Protein AF-A0A1F4AFZ7-F1 (afdb_monomer_lite)

pLDDT: mean 91.91, std 9.75, range [44.09, 98.25]

Radius of gyration: 29.97 Å; chains: 1; bounding box: 65×36×74 Å

Sequence (90 aa):
MAASERIPVLLTAAEKGRIAKMSKAAGLSMGEFLRRAAASFRPSEDDKVLEGMIDQMNKTTAQASAAIEDALAFVEASNKRIACMERKAA

Structure (mmCIF, N/CA/C/O backbone):
data_AF-A0A1F4AFZ7-F1
#
_entry.id   AF-A0A1F4AFZ7-F1
#
loop_
_atom_site.group_PDB
_atom_site.id
_atom_site.type_symbol
_atom_site.label_atom_id
_atom_site.label_alt_id
_atom_site.label_comp_id
_atom_site.label_asym_id
_atom_site.label_entity_id
_atom_site.label_seq_id
_atom_site.pdbx_PDB_ins_code
_atom_site.Cartn_x
_atom_site.Cartn_y
_atom_site.Cartn_z
_atom_site.occupancy
_atom_site.B_iso_or_equiv
_atom_site.auth_seq_id
_atom_site.auth_comp_id
_atom_site.auth_asym_id
_atom_site.auth_atom_id
_atom_site.pdbx_PDB_model_num
ATOM 1 N N . MET A 1 1 ? -29.435 -22.282 12.269 1.00 44.09 1 MET A N 1
ATOM 2 C CA . MET A 1 1 ? -29.051 -20.860 12.117 1.00 44.09 1 MET A CA 1
ATOM 3 C C . MET A 1 1 ? -28.142 -20.516 13.282 1.00 44.09 1 MET A C 1
ATOM 5 O O . MET A 1 1 ? -28.543 -20.774 14.409 1.00 44.09 1 MET A O 1
ATOM 9 N N . ALA A 1 2 ? -26.923 -20.036 13.039 1.00 65.88 2 ALA A 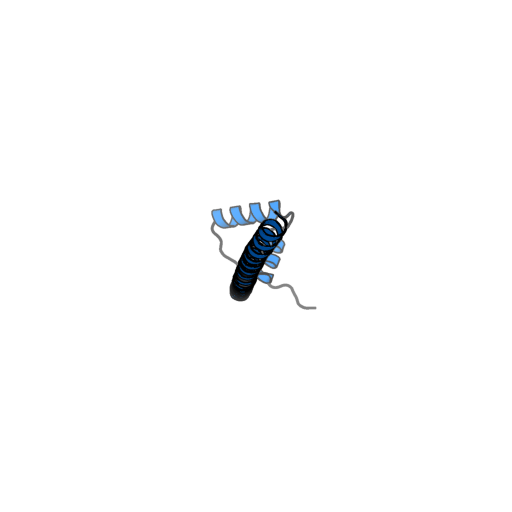N 1
ATOM 10 C CA . ALA A 1 2 ? -26.043 -19.609 14.128 1.00 65.88 2 ALA A CA 1
ATOM 11 C C . ALA A 1 2 ? -26.574 -18.293 14.721 1.00 65.88 2 ALA A C 1
ATOM 13 O O . ALA A 1 2 ? -26.881 -17.363 13.974 1.00 65.88 2 ALA A O 1
ATOM 14 N N . ALA A 1 3 ? -26.737 -18.235 16.042 1.00 81.69 3 ALA A N 1
ATOM 15 C CA . ALA A 1 3 ? -27.145 -17.019 16.737 1.00 81.69 3 ALA A CA 1
ATOM 16 C C . ALA A 1 3 ? -25.981 -16.016 16.781 1.00 81.69 3 ALA A C 1
ATOM 18 O O . ALA A 1 3 ? -24.819 -16.405 16.854 1.00 81.69 3 ALA A O 1
ATOM 19 N N . SER A 1 4 ? -26.279 -14.717 16.732 1.00 85.69 4 SER A N 1
ATOM 20 C CA . SER A 1 4 ? -25.255 -13.681 16.881 1.00 85.69 4 SER A CA 1
ATOM 21 C C . SER A 1 4 ? -24.746 -13.618 18.323 1.00 85.69 4 SER A C 1
ATOM 23 O O . SER A 1 4 ? -25.546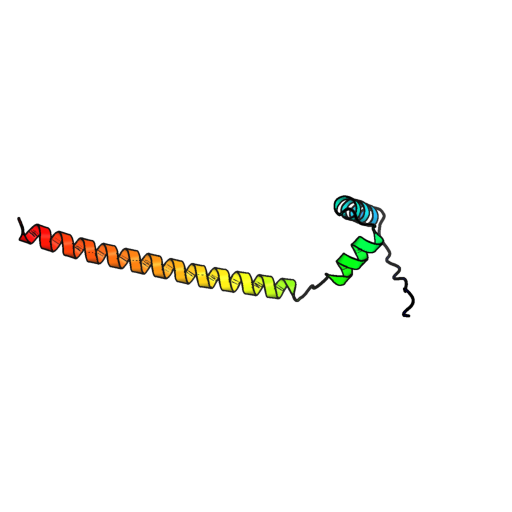 -13.431 19.241 1.00 85.69 4 SER A O 1
ATOM 25 N N . GLU A 1 5 ? -23.430 -13.676 18.508 1.00 91.94 5 GLU A N 1
ATOM 26 C CA . GLU A 1 5 ? -22.773 -13.511 19.809 1.00 91.94 5 GLU A CA 1
ATOM 27 C C . GLU A 1 5 ? -22.246 -12.081 20.018 1.00 91.94 5 GLU A C 1
ATOM 29 O O . GLU A 1 5 ? -22.081 -11.308 19.068 1.00 91.94 5 GLU A O 1
ATOM 34 N N . ARG A 1 6 ? -22.010 -11.702 21.282 1.00 91.31 6 ARG A N 1
ATOM 35 C CA . ARG A 1 6 ? -21.533 -10.363 21.667 1.00 91.31 6 ARG A CA 1
ATOM 36 C C . ARG A 1 6 ? -20.068 -10.409 22.085 1.00 91.31 6 ARG A C 1
ATOM 38 O O . ARG A 1 6 ? -19.694 -11.228 22.913 1.00 91.31 6 ARG A O 1
ATOM 45 N N . ILE A 1 7 ? -19.285 -9.447 21.599 1.00 90.69 7 ILE A N 1
ATOM 46 C CA . ILE A 1 7 ? -17.903 -9.210 22.032 1.00 90.69 7 ILE A CA 1
ATOM 47 C C . ILE A 1 7 ? -17.871 -7.875 22.799 1.00 90.69 7 ILE A C 1
ATOM 49 O O . ILE A 1 7 ? -17.947 -6.818 22.166 1.00 90.69 7 ILE A O 1
ATOM 53 N N . PRO A 1 8 ? -17.823 -7.875 24.145 1.00 93.12 8 PRO A N 1
ATOM 54 C CA . PRO A 1 8 ? -17.671 -6.646 24.915 1.00 93.12 8 PRO A CA 1
ATOM 55 C C . PRO A 1 8 ? -16.221 -6.153 24.833 1.00 93.12 8 PRO A C 1
ATOM 57 O O . PRO A 1 8 ? -15.294 -6.857 25.222 1.00 93.12 8 PRO A O 1
ATOM 60 N N . VAL A 1 9 ? -16.029 -4.928 24.343 1.00 93.06 9 VAL A N 1
ATOM 61 C CA . VAL A 1 9 ? -14.715 -4.273 24.265 1.00 93.06 9 VAL A CA 1
ATOM 62 C C . VAL A 1 9 ? -14.763 -2.988 25.081 1.00 93.06 9 VAL A C 1
ATOM 64 O O . VAL A 1 9 ? -15.632 -2.140 24.864 1.00 93.06 9 VAL A O 1
ATOM 67 N N . LEU A 1 10 ? -13.837 -2.852 26.030 1.00 96.69 10 LEU A N 1
ATOM 68 C CA . LEU A 1 10 ? -13.691 -1.641 26.829 1.00 96.69 10 LEU A CA 1
ATOM 69 C C . LEU A 1 10 ? -12.895 -0.602 26.039 1.00 96.69 10 LEU A C 1
ATOM 71 O O . LEU A 1 10 ? -11.839 -0.902 25.493 1.00 96.69 10 LEU A O 1
ATOM 75 N N . LEU A 1 11 ? -13.426 0.616 25.979 1.00 96.38 11 LEU A N 1
ATOM 76 C CA . LEU A 1 11 ? -12.831 1.747 25.276 1.00 96.38 11 LEU A CA 1
ATOM 77 C C . LEU A 1 11 ? -12.870 2.966 26.188 1.00 96.38 11 LEU A C 1
ATOM 79 O O . LEU A 1 11 ? -13.855 3.196 26.895 1.00 96.38 11 LEU A O 1
ATOM 83 N N . THR A 1 12 ? -11.847 3.802 26.102 1.00 98.19 12 THR A N 1
ATOM 84 C CA . THR A 1 12 ? -11.917 5.158 26.641 1.00 98.19 12 THR A CA 1
ATOM 85 C C . THR A 1 12 ? -12.946 5.989 25.865 1.00 98.19 12 THR A C 1
ATOM 87 O O . THR A 1 12 ? -13.282 5.710 24.706 1.00 98.19 12 THR A O 1
ATOM 90 N N . ALA A 1 13 ? -13.431 7.072 26.476 1.00 98.12 13 ALA A N 1
ATOM 91 C CA . ALA A 1 13 ? -14.344 8.000 25.805 1.00 98.12 13 ALA A CA 1
ATOM 92 C C . ALA A 1 13 ? -13.731 8.587 24.517 1.00 98.12 13 ALA A C 1
ATOM 94 O O . ALA A 1 13 ? -14.424 8.742 23.509 1.00 98.12 13 ALA A O 1
ATOM 95 N N . ALA A 1 14 ? -12.420 8.853 24.529 1.00 98.00 14 ALA A N 1
ATOM 96 C CA . ALA A 1 14 ? -11.689 9.378 23.381 1.00 98.00 14 ALA A CA 1
ATOM 97 C C . ALA A 1 14 ? -11.618 8.366 22.224 1.00 98.00 14 ALA A C 1
ATOM 99 O O . ALA A 1 14 ? -11.870 8.722 21.072 1.00 98.00 14 ALA A O 1
ATOM 100 N N . GLU A 1 15 ? -11.322 7.096 22.508 1.00 97.50 15 GLU A N 1
ATOM 101 C CA . GLU A 1 15 ? -11.321 6.027 21.500 1.00 97.50 15 GLU A CA 1
ATOM 102 C C . GLU A 1 15 ? -12.701 5.826 20.887 1.00 97.50 15 GLU A C 1
ATOM 104 O O . GLU A 1 15 ? -12.838 5.829 19.661 1.00 97.50 15 GLU A O 1
ATOM 109 N N . LYS A 1 16 ? -13.738 5.747 21.728 1.00 97.56 16 LYS A N 1
ATOM 110 C CA . LYS A 1 16 ? -15.122 5.632 21.264 1.00 97.56 16 LYS A CA 1
ATOM 111 C C . LYS A 1 16 ? -15.502 6.801 20.352 1.00 97.56 16 LYS A C 1
ATOM 113 O O . LYS A 1 16 ? -16.109 6.587 19.303 1.00 97.56 16 LYS A O 1
ATOM 118 N N . GLY A 1 17 ? -15.100 8.022 20.712 1.00 97.81 17 GLY A N 1
ATOM 119 C CA . GLY A 1 17 ? -15.313 9.220 19.900 1.00 97.81 17 GLY A CA 1
ATOM 120 C C . GLY A 1 17 ? -14.605 9.166 18.543 1.00 97.81 17 GLY A C 1
ATOM 121 O O . GLY A 1 17 ? -15.201 9.531 17.528 1.00 97.81 17 GLY A O 1
ATOM 122 N N . ARG A 1 18 ? -13.362 8.669 18.490 1.00 97.75 18 ARG A N 1
ATOM 123 C CA . ARG A 1 18 ? -12.632 8.472 17.224 1.00 97.75 18 ARG A CA 1
ATOM 124 C C . ARG A 1 18 ? -13.334 7.457 16.320 1.00 97.75 18 ARG A C 1
ATOM 126 O O . ARG A 1 18 ? -13.575 7.755 15.153 1.00 97.75 18 ARG A O 1
ATOM 133 N N . ILE A 1 19 ? -13.740 6.308 16.860 1.00 97.44 19 ILE A N 1
ATOM 134 C CA . ILE A 1 19 ? -14.449 5.262 16.102 1.00 97.44 19 ILE A CA 1
ATOM 135 C C . ILE A 1 19 ? -15.805 5.770 15.588 1.00 97.44 19 ILE A C 1
ATOM 137 O O . ILE A 1 19 ? -16.177 5.508 14.443 1.00 97.44 19 ILE A O 1
ATOM 141 N N . ALA A 1 20 ? -16.533 6.551 16.390 1.00 97.69 20 ALA A N 1
ATOM 142 C CA . ALA A 1 20 ? -17.791 7.163 15.965 1.00 97.69 20 ALA A CA 1
ATOM 143 C C . ALA A 1 20 ? -17.598 8.108 14.765 1.00 97.69 20 ALA A C 1
ATOM 145 O O . ALA A 1 20 ? -18.386 8.082 13.821 1.00 97.69 20 ALA A O 1
ATOM 146 N N . LYS A 1 21 ? -16.521 8.905 14.755 1.00 98.06 21 LYS A N 1
ATOM 147 C CA . LYS A 1 21 ? -16.193 9.777 13.617 1.00 98.06 21 LYS A CA 1
ATOM 148 C C . LYS A 1 21 ? -15.839 8.973 12.363 1.00 98.06 21 LYS A C 1
ATOM 150 O O . LYS A 1 21 ? -16.371 9.276 11.300 1.00 98.06 21 LYS A O 1
ATOM 155 N N . MET A 1 22 ? -14.999 7.942 12.489 1.00 97.62 22 MET A N 1
ATOM 156 C CA . MET A 1 22 ? -14.598 7.097 11.353 1.00 97.62 22 MET A CA 1
ATOM 157 C C . MET A 1 22 ? -15.783 6.341 10.746 1.00 97.62 22 MET A C 1
ATOM 159 O O . MET A 1 22 ? -15.972 6.367 9.534 1.00 97.62 22 MET A O 1
ATOM 163 N N . SER A 1 23 ? -16.625 5.728 11.583 1.00 97.81 23 SER A N 1
ATOM 164 C CA . SER A 1 23 ? -17.827 5.024 11.114 1.00 97.81 23 SER A CA 1
ATOM 165 C C . SER A 1 23 ? -18.806 5.962 10.403 1.00 97.81 23 SER A C 1
ATOM 167 O O . SER A 1 23 ? -19.277 5.629 9.317 1.00 97.81 23 SER A O 1
ATOM 169 N N . LYS A 1 24 ? -19.030 7.173 10.938 1.00 97.69 24 LYS A N 1
ATOM 170 C CA . LYS A 1 24 ? -19.849 8.198 10.275 1.00 97.69 24 LYS A CA 1
ATOM 171 C C . LYS A 1 24 ? -19.264 8.626 8.927 1.00 97.69 24 LYS A C 1
ATOM 173 O O . LYS A 1 24 ? -20.014 8.726 7.963 1.00 97.69 24 LYS A O 1
ATOM 178 N N . ALA A 1 25 ? -17.953 8.861 8.853 1.00 97.44 25 ALA A N 1
ATOM 179 C CA . ALA A 1 25 ? -17.278 9.218 7.604 1.00 97.44 25 ALA A CA 1
ATOM 180 C C . ALA A 1 25 ? -17.383 8.105 6.545 1.00 97.44 25 ALA A C 1
ATOM 182 O O . ALA A 1 25 ? -17.511 8.397 5.363 1.00 97.44 25 ALA A O 1
ATOM 183 N N . ALA A 1 26 ? -17.396 6.841 6.976 1.00 95.69 26 ALA A N 1
ATOM 184 C CA . ALA A 1 26 ? -17.589 5.678 6.113 1.00 95.69 26 ALA A CA 1
ATOM 185 C C . ALA A 1 26 ? -19.068 5.368 5.787 1.00 95.69 26 ALA A C 1
ATOM 187 O O . ALA A 1 26 ? -19.335 4.412 5.065 1.00 95.69 26 ALA A O 1
ATOM 188 N N . GLY A 1 27 ? -20.034 6.121 6.332 1.00 97.38 27 GLY A N 1
ATOM 189 C CA . GLY A 1 27 ? -21.467 5.861 6.137 1.00 97.38 27 GLY A CA 1
ATOM 190 C C . GLY A 1 27 ? -21.970 4.562 6.784 1.00 97.38 27 GLY A C 1
ATOM 191 O O . GLY A 1 27 ? -22.973 4.006 6.343 1.00 97.38 27 GLY A O 1
ATOM 192 N N . LEU A 1 28 ? -21.282 4.059 7.814 1.00 97.06 28 LEU A N 1
ATOM 193 C CA . LEU A 1 28 ? -21.589 2.792 8.486 1.00 97.06 28 LEU A CA 1
ATOM 194 C C . LEU A 1 28 ? -22.010 3.010 9.943 1.00 97.06 28 LEU A C 1
ATOM 196 O O . LEU A 1 28 ? -21.638 3.990 10.589 1.00 97.06 28 LEU A O 1
ATOM 200 N N . SER A 1 29 ? -22.740 2.041 10.502 1.00 96.81 29 SER A N 1
ATOM 201 C CA . SER A 1 29 ? -22.922 1.975 11.955 1.00 96.81 29 SER A CA 1
ATOM 202 C C . SER A 1 29 ? -21.593 1.631 12.638 1.00 96.81 29 SER A C 1
ATOM 204 O O . SER A 1 29 ? -20.742 0.960 12.053 1.00 96.81 29 SER A O 1
ATOM 206 N N . MET A 1 30 ? -21.413 2.036 13.900 1.00 94.88 30 MET A N 1
ATOM 207 C CA . MET A 1 30 ? -20.195 1.697 14.653 1.00 94.88 30 MET A CA 1
ATOM 208 C C . MET A 1 30 ? -19.958 0.183 14.735 1.00 94.88 30 MET A C 1
ATOM 2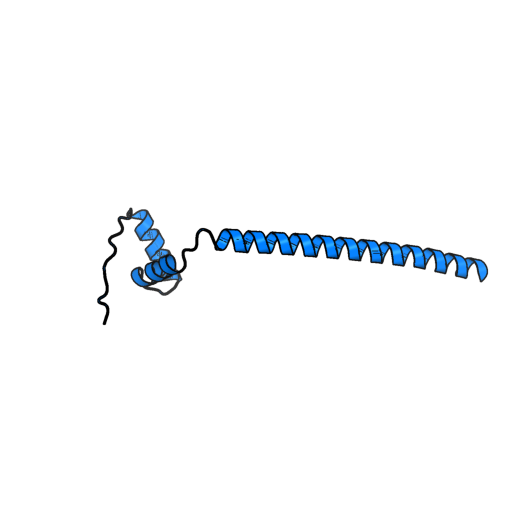10 O O . MET A 1 30 ? -18.823 -0.264 14.607 1.00 94.88 30 MET A O 1
ATOM 214 N N . GLY A 1 31 ? -21.021 -0.605 14.936 1.00 94.12 31 GLY A N 1
ATOM 215 C CA . GLY A 1 31 ? -20.921 -2.063 15.032 1.00 94.12 31 GLY A CA 1
ATOM 216 C C . GLY A 1 31 ? -20.512 -2.713 13.712 1.00 94.12 31 GLY A C 1
ATOM 217 O O . GLY A 1 31 ? -19.675 -3.609 13.711 1.00 94.12 31 GLY A O 1
ATOM 218 N N . GLU A 1 32 ? -21.048 -2.234 12.588 1.00 95.50 32 GLU A N 1
ATOM 219 C CA . GLU A 1 32 ? -20.677 -2.744 11.265 1.00 95.50 32 GLU A CA 1
ATOM 220 C C . GLU A 1 32 ? -19.269 -2.304 10.859 1.00 95.50 32 GLU A C 1
ATOM 222 O O . GLU A 1 32 ? -18.492 -3.103 10.343 1.00 95.50 32 GLU A O 1
ATOM 227 N N . PHE A 1 33 ? -18.906 -1.056 11.160 1.00 96.81 33 PHE A N 1
ATOM 228 C CA . PHE A 1 33 ? -17.550 -0.555 10.969 1.00 96.81 33 PHE A CA 1
ATOM 229 C C . PHE A 1 33 ? -16.528 -1.417 11.721 1.00 96.81 33 PHE A C 1
ATOM 231 O O . PHE A 1 33 ? -15.554 -1.871 11.128 1.00 96.81 33 PHE A O 1
ATOM 238 N N . LEU A 1 34 ? -16.780 -1.707 13.004 1.00 95.38 34 LEU A N 1
ATOM 239 C CA . LEU A 1 34 ? -15.902 -2.558 13.811 1.00 95.38 34 LEU A CA 1
ATOM 240 C C . LEU A 1 34 ? -15.899 -4.016 13.341 1.00 95.38 34 LEU A C 1
ATOM 242 O O . LEU A 1 34 ? -14.836 -4.629 13.315 1.00 95.38 34 LEU A O 1
ATOM 246 N N . ARG A 1 35 ? -17.049 -4.564 12.924 1.00 94.00 35 ARG A N 1
ATOM 247 C CA . ARG A 1 35 ? -17.127 -5.917 12.351 1.00 94.00 35 ARG A CA 1
ATOM 248 C C . ARG A 1 35 ? -16.231 -6.040 11.120 1.00 94.00 35 ARG A C 1
ATOM 250 O O . ARG A 1 35 ? -15.463 -6.993 11.026 1.00 94.00 35 ARG A O 1
ATOM 257 N N . ARG A 1 36 ? -16.304 -5.073 10.200 1.00 95.19 36 ARG A N 1
ATOM 258 C CA . ARG A 1 36 ? -15.463 -5.045 8.994 1.00 95.19 36 ARG A CA 1
ATOM 259 C C . ARG A 1 36 ? -13.995 -4.854 9.336 1.00 95.19 36 ARG A C 1
ATOM 261 O O . ARG A 1 36 ? -13.173 -5.622 8.860 1.00 95.19 36 ARG A O 1
ATOM 268 N N . ALA A 1 37 ? -13.678 -3.889 10.198 1.00 92.50 37 ALA A N 1
ATOM 269 C CA . ALA A 1 37 ? -12.304 -3.635 10.620 1.00 92.50 37 ALA A CA 1
ATOM 270 C C . ALA A 1 37 ? -11.661 -4.885 11.246 1.00 92.50 37 ALA A C 1
ATOM 272 O O . ALA A 1 37 ? -10.546 -5.241 10.882 1.00 92.50 37 ALA A O 1
ATOM 273 N N . ALA A 1 38 ? -12.383 -5.595 12.120 1.00 92.00 38 ALA A N 1
ATOM 274 C CA . ALA A 1 38 ? -11.913 -6.847 12.708 1.00 92.00 38 ALA A CA 1
ATOM 275 C C . ALA A 1 38 ? -11.757 -7.964 11.661 1.00 92.00 38 ALA A C 1
ATOM 277 O O . ALA A 1 38 ? -10.770 -8.693 11.686 1.00 92.00 38 ALA A O 1
ATOM 278 N N . ALA A 1 39 ? -12.697 -8.088 10.717 1.00 91.50 39 ALA A N 1
ATOM 279 C CA . ALA A 1 39 ? -12.623 -9.088 9.652 1.00 91.50 39 ALA A CA 1
ATOM 280 C C . ALA A 1 39 ? -11.448 -8.846 8.686 1.00 91.50 39 ALA A C 1
ATOM 282 O O . ALA A 1 39 ? -10.848 -9.814 8.215 1.00 91.50 39 ALA A O 1
ATOM 283 N N . SER A 1 40 ? -11.112 -7.580 8.423 1.00 88.00 40 SER A N 1
ATOM 284 C CA . SER A 1 40 ? -10.010 -7.148 7.554 1.00 88.00 40 SER A CA 1
ATOM 285 C C . SER A 1 40 ? -8.652 -7.082 8.250 1.00 88.00 40 SER A C 1
ATOM 287 O O . SER A 1 40 ? -7.649 -6.909 7.571 1.00 88.00 40 SER A O 1
ATOM 289 N N . PHE A 1 41 ? -8.585 -7.203 9.577 1.00 86.19 41 PHE A N 1
ATOM 290 C CA . PHE A 1 41 ? -7.320 -7.105 10.301 1.00 86.19 41 PHE A CA 1
ATOM 291 C C . PHE A 1 41 ? -6.399 -8.284 9.943 1.00 86.19 41 PHE A C 1
ATOM 293 O O . PHE A 1 41 ? -6.690 -9.435 10.288 1.00 86.19 41 PHE A O 1
ATOM 300 N N . ARG A 1 42 ? -5.306 -8.012 9.219 1.00 82.81 42 ARG A N 1
ATOM 301 C CA . ARG A 1 42 ? -4.306 -8.999 8.777 1.00 82.81 42 ARG A CA 1
ATOM 302 C C . ARG A 1 42 ? -2.883 -8.520 9.084 1.00 82.81 42 ARG A C 1
ATOM 304 O O . ARG A 1 42 ? -2.133 -8.181 8.177 1.00 82.81 42 ARG A O 1
ATOM 311 N N . PRO A 1 43 ? -2.473 -8.540 10.364 1.00 73.19 43 PRO A N 1
ATOM 312 C CA . PRO A 1 43 ? -1.221 -7.921 10.799 1.00 73.19 43 PRO A CA 1
ATOM 313 C C . PRO A 1 43 ? 0.055 -8.499 10.166 1.00 73.19 43 PRO A C 1
ATOM 315 O O . PRO A 1 43 ? 1.074 -7.835 10.217 1.00 73.19 43 PRO A O 1
ATOM 318 N N . SER A 1 44 ? 0.037 -9.707 9.592 1.00 71.75 44 SER A N 1
ATOM 319 C CA . SER A 1 44 ? 1.224 -10.335 8.985 1.00 71.75 44 SER A CA 1
ATOM 320 C C . SER A 1 44 ? 1.160 -10.508 7.465 1.00 71.75 44 SER A C 1
ATOM 322 O O . SER A 1 44 ? 2.188 -10.780 6.847 1.00 71.75 44 SER A O 1
ATOM 324 N N . GLU A 1 45 ? -0.023 -10.402 6.852 1.00 69.38 45 GLU A N 1
ATOM 325 C CA . GLU A 1 45 ? -0.162 -10.497 5.391 1.00 69.38 45 GLU A CA 1
ATOM 326 C C . GLU A 1 45 ? 0.114 -9.142 4.739 1.00 69.38 45 GLU A C 1
ATOM 328 O O . GLU A 1 45 ? 0.767 -9.099 3.699 1.00 69.38 45 GLU A O 1
ATOM 333 N N . ASP A 1 46 ? -0.291 -8.047 5.390 1.00 70.75 46 ASP A N 1
ATOM 334 C CA . ASP A 1 46 ? -0.063 -6.687 4.896 1.00 70.75 46 ASP A CA 1
ATOM 335 C C . ASP A 1 46 ? 1.441 -6.373 4.788 1.00 70.75 46 ASP A C 1
ATOM 337 O O . ASP A 1 46 ? 1.892 -5.871 3.757 1.00 70.75 46 ASP A O 1
ATOM 341 N N . ASP A 1 47 ? 2.241 -6.770 5.784 1.00 77.38 47 ASP A N 1
ATOM 342 C CA . ASP A 1 47 ? 3.699 -6.581 5.775 1.00 77.38 47 ASP A CA 1
ATOM 343 C C . ASP A 1 47 ? 4.376 -7.356 4.632 1.00 77.38 47 ASP A C 1
ATOM 345 O O . ASP A 1 47 ? 5.220 -6.811 3.923 1.00 77.38 47 ASP A O 1
ATOM 349 N N . LYS A 1 48 ? 3.961 -8.607 4.389 1.00 79.00 48 LYS A N 1
ATOM 350 C CA . LYS A 1 48 ? 4.516 -9.443 3.308 1.00 79.00 48 LYS A CA 1
ATOM 351 C C . LYS A 1 48 ? 4.144 -8.936 1.919 1.00 79.00 48 LYS A C 1
ATOM 353 O O . LYS A 1 48 ? 4.943 -9.036 0.990 1.00 79.00 48 LYS A O 1
ATOM 358 N N . VAL A 1 49 ? 2.925 -8.422 1.757 1.00 83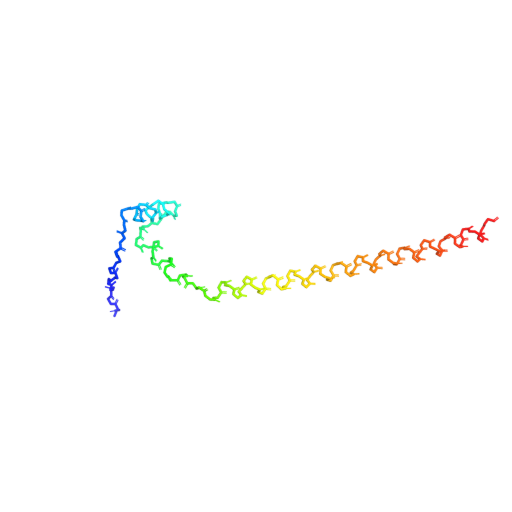.94 49 VAL A N 1
ATOM 359 C CA . VAL A 1 49 ? 2.488 -7.825 0.489 1.00 83.94 49 VAL A CA 1
ATOM 360 C C . VAL A 1 49 ? 3.296 -6.561 0.204 1.00 83.94 49 VAL A C 1
ATOM 362 O O . VAL A 1 49 ? 3.787 -6.398 -0.913 1.00 83.94 49 VAL A O 1
ATOM 365 N N . LEU A 1 50 ? 3.485 -5.701 1.208 1.00 86.19 50 LEU A N 1
ATOM 366 C CA . LEU A 1 50 ? 4.305 -4.496 1.080 1.00 86.19 50 LEU A CA 1
ATOM 367 C C . LEU A 1 50 ? 5.765 -4.828 0.754 1.00 86.19 50 LEU A C 1
ATOM 369 O O . LEU A 1 50 ? 6.339 -4.215 -0.146 1.00 86.19 50 LEU A O 1
ATOM 373 N N . GLU A 1 51 ? 6.344 -5.826 1.421 1.00 90.06 51 GLU A N 1
ATOM 374 C CA . GLU A 1 51 ? 7.703 -6.303 1.149 1.00 90.06 51 GLU A CA 1
ATOM 375 C C . GLU A 1 51 ? 7.846 -6.796 -0.301 1.00 90.06 51 GLU A C 1
ATOM 377 O O . GLU A 1 51 ? 8.712 -6.321 -1.037 1.00 90.06 51 GLU A O 1
ATOM 382 N N . GLY A 1 52 ? 6.917 -7.635 -0.775 1.00 92.25 52 GLY A N 1
ATOM 383 C CA . GLY A 1 52 ? 6.920 -8.112 -2.161 1.00 92.25 52 GLY A CA 1
ATOM 384 C C . GLY A 1 52 ? 6.758 -6.996 -3.205 1.00 92.25 52 GLY A C 1
ATOM 385 O O . GLY A 1 52 ? 7.355 -7.057 -4.283 1.00 92.25 52 GLY A O 1
ATOM 386 N N . MET A 1 53 ? 5.983 -5.949 -2.900 1.00 93.62 53 MET A N 1
ATOM 387 C CA . MET A 1 53 ? 5.864 -4.770 -3.768 1.00 93.62 53 MET A CA 1
ATOM 388 C C . MET A 1 53 ? 7.179 -3.988 -3.854 1.00 93.62 53 MET A C 1
ATOM 390 O O . MET A 1 53 ? 7.560 -3.560 -4.946 1.00 93.62 53 MET A O 1
ATOM 394 N N . ILE A 1 54 ? 7.876 -3.815 -2.727 1.00 95.94 54 ILE A N 1
ATOM 395 C CA . ILE A 1 54 ? 9.174 -3.131 -2.671 1.00 95.94 54 ILE A CA 1
ATOM 396 C C . ILE A 1 54 ? 10.220 -3.913 -3.473 1.00 95.94 54 ILE A C 1
ATOM 398 O O . ILE A 1 54 ? 10.927 -3.322 -4.292 1.00 95.94 54 ILE A O 1
ATOM 402 N N . ASP A 1 55 ? 10.272 -5.234 -3.311 1.00 96.38 55 ASP A N 1
ATOM 403 C CA . ASP A 1 55 ? 11.187 -6.096 -4.063 1.00 96.38 55 ASP A CA 1
ATOM 404 C C . ASP A 1 55 ? 10.959 -5.994 -5.571 1.00 96.38 55 ASP A C 1
ATOM 406 O O . ASP A 1 55 ? 11.903 -5.823 -6.352 1.00 96.38 55 ASP A O 1
ATOM 410 N N . GLN A 1 56 ? 9.694 -6.038 -5.994 1.00 96.38 56 GLN A N 1
ATOM 411 C CA . GLN A 1 56 ? 9.348 -5.906 -7.402 1.00 96.38 56 GLN A CA 1
ATOM 412 C C . GLN A 1 56 ? 9.714 -4.517 -7.943 1.00 96.38 56 GLN A C 1
ATOM 414 O O . GLN A 1 56 ? 10.282 -4.417 -9.033 1.00 96.38 56 GLN A O 1
ATOM 419 N N . MET A 1 57 ? 9.450 -3.451 -7.184 1.00 97.31 57 MET A N 1
ATOM 420 C CA . MET A 1 57 ? 9.833 -2.087 -7.551 1.00 97.31 57 MET A CA 1
ATOM 421 C C . MET A 1 57 ? 11.352 -1.965 -7.731 1.00 97.31 57 MET A C 1
ATOM 423 O O . MET A 1 57 ? 11.809 -1.473 -8.767 1.00 97.31 57 MET A O 1
ATOM 427 N N . ASN A 1 58 ? 12.139 -2.478 -6.783 1.00 97.50 58 ASN A N 1
ATOM 428 C CA . ASN A 1 58 ? 13.602 -2.468 -6.848 1.00 97.50 58 ASN A CA 1
ATOM 429 C C . ASN A 1 58 ? 14.115 -3.219 -8.079 1.00 97.50 58 ASN A C 1
ATOM 431 O O . ASN A 1 58 ? 14.949 -2.702 -8.825 1.00 97.50 58 ASN A O 1
ATOM 435 N N . LYS A 1 59 ? 13.561 -4.406 -8.348 1.00 97.44 59 LYS A N 1
ATOM 436 C CA . LYS A 1 59 ? 13.904 -5.202 -9.530 1.00 97.44 59 LYS A CA 1
ATOM 437 C C . LYS A 1 59 ? 13.610 -4.449 -10.826 1.00 97.44 59 LYS A C 1
ATOM 439 O O . LYS A 1 59 ? 14.473 -4.381 -11.698 1.00 97.44 59 LYS A O 1
ATOM 444 N N . THR A 1 60 ? 12.418 -3.867 -10.952 1.00 96.94 60 THR A N 1
ATOM 445 C CA . THR A 1 60 ? 12.047 -3.111 -12.159 1.00 96.94 60 THR A CA 1
ATOM 446 C C . THR A 1 60 ? 12.897 -1.859 -12.344 1.00 96.94 60 THR A C 1
ATOM 448 O O . THR A 1 60 ? 13.282 -1.548 -13.467 1.00 96.94 60 THR A O 1
ATOM 451 N N . THR A 1 61 ? 13.260 -1.184 -11.252 1.00 97.62 61 THR A N 1
ATOM 452 C CA . THR A 1 61 ? 14.131 -0.004 -11.294 1.00 97.62 61 THR A CA 1
ATOM 453 C C . THR A 1 61 ? 15.529 -0.384 -11.772 1.00 97.62 61 THR A C 1
ATOM 455 O O . THR A 1 61 ? 16.049 0.253 -12.682 1.00 97.62 61 THR A O 1
ATOM 458 N N . ALA A 1 62 ? 16.104 -1.470 -11.246 1.00 97.56 62 ALA A N 1
ATOM 459 C CA . ALA A 1 62 ? 17.405 -1.965 -11.693 1.00 97.56 62 ALA A CA 1
ATOM 460 C C . ALA A 1 62 ? 17.401 -2.345 -13.185 1.00 97.56 62 ALA A C 1
ATOM 462 O O . ALA A 1 62 ? 18.327 -2.006 -13.917 1.00 97.56 62 ALA A O 1
ATOM 463 N N . GLN A 1 63 ? 16.336 -3.005 -13.651 1.00 97.75 63 GLN A N 1
ATOM 464 C CA . GLN A 1 63 ? 16.170 -3.348 -15.067 1.00 97.75 63 GLN A CA 1
ATOM 465 C C . GLN A 1 63 ? 16.063 -2.104 -15.957 1.00 97.75 63 GLN A C 1
ATOM 467 O O . GLN A 1 63 ? 16.679 -2.059 -17.019 1.00 97.75 63 GLN A O 1
ATOM 472 N N . ALA A 1 64 ? 15.307 -1.092 -15.527 1.00 98.06 64 ALA A N 1
ATOM 473 C CA . ALA A 1 64 ? 15.180 0.162 -16.258 1.00 98.06 64 ALA A CA 1
ATOM 474 C C . ALA A 1 64 ? 16.519 0.911 -16.335 1.00 98.06 64 ALA A C 1
ATOM 476 O O . ALA A 1 64 ? 16.889 1.375 -17.410 1.00 98.06 64 ALA A O 1
ATOM 477 N N . SER A 1 65 ? 17.267 0.981 -15.229 1.00 97.75 65 SER A N 1
ATOM 478 C CA . SER A 1 65 ? 18.606 1.579 -15.204 1.00 97.75 65 SER A CA 1
ATOM 479 C C . SER A 1 65 ? 19.555 0.883 -16.178 1.00 97.75 65 SER A C 1
ATOM 481 O O . SER A 1 65 ? 20.170 1.560 -16.997 1.00 97.75 65 SER A O 1
ATOM 483 N N . ALA A 1 66 ? 19.602 -0.453 -16.164 1.00 97.94 66 ALA A N 1
ATOM 484 C CA . ALA A 1 66 ? 20.434 -1.218 -17.092 1.00 97.94 66 ALA A CA 1
ATOM 485 C C . ALA A 1 66 ? 20.055 -0.956 -18.562 1.00 97.94 66 ALA A C 1
ATOM 487 O O . ALA A 1 66 ? 20.919 -0.699 -19.394 1.00 97.94 66 ALA A O 1
ATOM 488 N N . ALA A 1 67 ? 18.757 -0.928 -18.882 1.00 98.19 67 ALA A N 1
ATOM 489 C CA . ALA A 1 67 ? 18.296 -0.641 -20.240 1.00 98.19 67 ALA A CA 1
ATOM 490 C C . ALA A 1 67 ? 18.661 0.782 -20.710 1.00 98.19 67 ALA A C 1
ATOM 492 O O . ALA A 1 67 ? 18.945 0.992 -21.891 1.00 98.19 67 ALA A O 1
ATOM 493 N N . ILE A 1 68 ? 18.657 1.764 -19.801 1.00 98.12 68 ILE A N 1
ATOM 494 C CA . ILE A 1 68 ? 19.090 3.136 -20.100 1.00 98.12 68 ILE A CA 1
ATOM 495 C C . ILE A 1 68 ? 20.595 3.172 -20.382 1.00 98.12 68 ILE A C 1
ATOM 497 O O . ILE A 1 68 ? 21.010 3.801 -21.356 1.00 98.12 68 ILE A O 1
ATOM 501 N N . GLU A 1 69 ? 21.406 2.495 -19.569 1.00 98.19 69 GLU A N 1
ATOM 502 C CA . GLU A 1 69 ? 22.855 2.400 -19.781 1.00 98.19 69 GLU A CA 1
ATOM 503 C C . GLU A 1 69 ? 23.185 1.758 -21.135 1.00 98.19 69 GLU A C 1
ATOM 505 O O . GLU A 1 69 ? 23.965 2.321 -21.909 1.00 98.19 69 GLU A O 1
ATOM 510 N N . ASP A 1 70 ? 22.519 0.653 -21.477 1.00 97.81 70 ASP A N 1
ATOM 511 C CA . ASP A 1 70 ? 22.681 -0.026 -22.767 1.00 97.81 70 ASP A CA 1
ATOM 512 C C . ASP A 1 70 ? 22.313 0.886 -23.948 1.00 97.81 70 ASP A C 1
ATOM 514 O O . ASP A 1 70 ? 23.032 0.954 -24.952 1.00 97.81 70 ASP A O 1
ATOM 518 N N . ALA A 1 71 ? 21.209 1.630 -23.831 1.00 98.25 71 ALA A N 1
ATOM 519 C CA . ALA A 1 71 ? 20.779 2.569 -24.861 1.00 98.25 71 ALA A CA 1
ATOM 520 C C . ALA A 1 71 ? 21.794 3.706 -25.058 1.00 98.25 71 ALA A C 1
ATOM 522 O O . ALA A 1 71 ? 22.122 4.053 -26.197 1.00 98.25 71 ALA A O 1
ATOM 523 N N . LEU A 1 72 ? 22.329 4.262 -23.967 1.00 98.12 72 LEU A N 1
ATOM 524 C CA . LEU A 1 72 ? 23.354 5.306 -24.022 1.00 98.12 72 LEU A CA 1
ATOM 525 C C . LEU A 1 72 ? 24.643 4.791 -24.673 1.00 98.12 72 LEU A C 1
ATOM 527 O O . LEU A 1 72 ? 25.175 5.449 -25.571 1.00 98.12 72 LEU A O 1
ATOM 531 N N . ALA A 1 73 ? 25.099 3.594 -24.295 1.00 97.75 73 ALA A N 1
ATOM 532 C CA . ALA A 1 73 ? 26.276 2.965 -24.889 1.00 97.75 73 ALA A CA 1
ATOM 533 C C . ALA A 1 73 ? 26.094 2.718 -26.397 1.00 97.75 73 ALA A C 1
ATOM 535 O O . ALA A 1 73 ? 26.998 2.976 -27.200 1.00 97.75 73 ALA A O 1
ATOM 536 N N . PHE A 1 74 ? 24.903 2.273 -26.808 1.00 97.56 74 PHE A N 1
ATOM 537 C CA . PHE A 1 74 ? 24.580 2.080 -28.218 1.00 97.56 74 PHE A CA 1
ATOM 538 C C . PHE A 1 74 ? 24.609 3.397 -29.007 1.00 97.56 74 PHE A C 1
ATOM 540 O O . PHE A 1 74 ? 25.192 3.449 -30.096 1.00 97.56 74 PHE A O 1
ATOM 547 N N . VAL A 1 75 ? 24.010 4.466 -28.468 1.00 97.81 75 VAL A N 1
ATOM 548 C CA . VAL A 1 75 ? 24.013 5.798 -29.096 1.00 97.81 75 VAL A CA 1
ATOM 549 C C . VAL A 1 75 ? 25.439 6.323 -29.239 1.00 97.81 75 VAL A C 1
ATOM 551 O O . VAL A 1 75 ? 25.811 6.780 -30.320 1.00 97.81 75 VAL A O 1
ATOM 554 N N . GLU A 1 76 ? 26.268 6.197 -28.202 1.00 97.62 76 GLU A N 1
ATOM 555 C CA . GLU A 1 76 ? 27.667 6.626 -28.248 1.00 97.62 76 GLU A CA 1
ATOM 556 C C . GLU A 1 76 ? 28.455 5.877 -29.335 1.00 97.62 76 GLU A C 1
ATOM 558 O O . GLU A 1 76 ? 29.148 6.493 -30.155 1.00 97.62 76 GLU A O 1
ATOM 563 N N . ALA A 1 77 ? 28.313 4.550 -29.398 1.00 96.75 77 ALA A N 1
ATOM 564 C CA . ALA A 1 77 ? 28.932 3.736 -30.439 1.00 96.75 77 ALA A CA 1
ATOM 565 C C . ALA A 1 77 ? 28.443 4.139 -31.840 1.00 96.75 77 ALA A C 1
ATOM 567 O O . ALA A 1 77 ? 29.228 4.177 -32.792 1.00 96.75 77 ALA A O 1
ATOM 568 N N . SER A 1 78 ? 27.160 4.478 -31.977 1.00 96.69 78 SER A N 1
ATOM 569 C CA . SER A 1 78 ? 26.595 4.950 -33.238 1.00 96.69 78 SER A CA 1
ATOM 570 C C . SER A 1 78 ? 27.181 6.288 -33.673 1.00 96.69 78 SER A C 1
ATOM 572 O O . SER A 1 78 ? 27.643 6.407 -34.809 1.00 96.69 78 SER A O 1
ATOM 574 N N . ASN A 1 79 ? 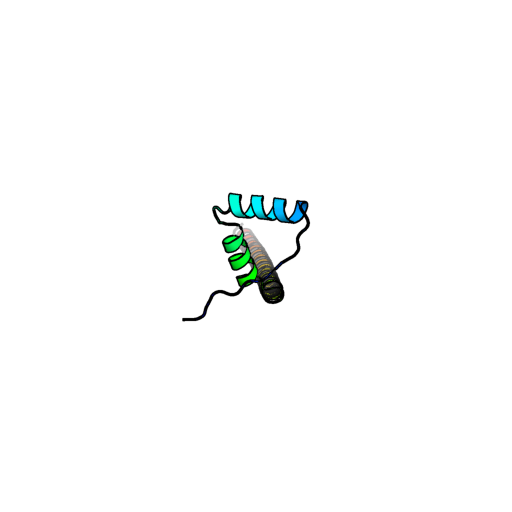27.269 7.251 -32.757 1.00 97.19 79 ASN A N 1
ATOM 575 C CA . ASN A 1 79 ? 27.860 8.562 -33.020 1.00 97.19 79 ASN A CA 1
ATOM 576 C C . ASN A 1 79 ? 29.327 8.440 -33.460 1.00 97.19 79 ASN A C 1
ATOM 578 O O . ASN A 1 79 ? 29.743 9.094 -34.416 1.00 97.19 79 ASN A O 1
ATOM 582 N N . LYS A 1 80 ? 30.100 7.533 -32.844 1.00 96.25 80 LYS A N 1
ATOM 583 C CA . LYS A 1 80 ? 31.480 7.226 -33.267 1.00 96.25 80 LYS A CA 1
ATOM 584 C C . LYS A 1 80 ? 31.549 6.700 -34.707 1.00 96.25 80 LYS A C 1
ATOM 586 O O . LYS A 1 80 ? 32.433 7.104 -35.465 1.00 96.25 80 LYS A O 1
ATOM 591 N N . ARG A 1 81 ? 30.623 5.818 -35.107 1.00 96.25 81 ARG A N 1
ATOM 592 C CA . ARG A 1 81 ? 30.546 5.298 -36.487 1.00 96.25 81 ARG A CA 1
ATOM 593 C C . ARG A 1 81 ? 30.203 6.401 -37.486 1.00 96.25 81 ARG A C 1
ATOM 595 O O . ARG A 1 81 ? 30.869 6.492 -38.513 1.00 96.25 81 ARG A O 1
ATOM 602 N N . ILE A 1 82 ? 29.209 7.234 -37.172 1.00 95.44 82 ILE A N 1
ATOM 603 C CA . ILE A 1 82 ? 28.774 8.350 -38.026 1.00 95.44 82 ILE A CA 1
ATOM 604 C C . ILE A 1 82 ? 29.935 9.315 -38.270 1.00 95.44 82 ILE A C 1
ATOM 606 O O . ILE A 1 82 ? 30.294 9.540 -39.423 1.00 95.44 82 ILE A O 1
ATOM 610 N N . ALA A 1 83 ? 30.619 9.761 -37.213 1.00 95.06 83 ALA A N 1
ATOM 611 C CA . ALA A 1 83 ? 31.760 10.669 -37.338 1.00 95.06 83 ALA A CA 1
ATOM 612 C C . ALA A 1 83 ? 32.904 10.092 -38.198 1.00 95.06 83 ALA A C 1
ATOM 614 O O . ALA A 1 83 ? 33.585 10.819 -38.920 1.00 95.06 83 ALA A O 1
ATOM 615 N N . CYS A 1 84 ? 33.134 8.774 -38.141 1.00 93.88 84 CYS A N 1
ATOM 616 C CA . CYS A 1 84 ? 34.115 8.103 -38.999 1.00 93.88 84 CYS A CA 1
ATOM 617 C C . CYS A 1 84 ? 33.693 8.111 -40.477 1.00 93.88 84 CYS A C 1
ATOM 619 O O . CYS A 1 84 ? 34.537 8.310 -41.349 1.00 93.88 84 CYS A O 1
ATOM 621 N N . MET A 1 85 ? 32.404 7.907 -40.767 1.00 92.75 85 MET A N 1
ATOM 622 C CA . MET A 1 85 ? 31.877 7.966 -42.134 1.00 92.75 85 MET A CA 1
ATOM 623 C C . MET A 1 85 ? 31.930 9.387 -42.699 1.00 92.75 85 MET A C 1
ATOM 625 O O . MET A 1 85 ? 32.391 9.566 -43.822 1.00 92.75 85 MET A O 1
ATOM 629 N N . GLU A 1 86 ? 31.548 10.393 -41.910 1.00 93.62 86 GLU A N 1
ATOM 630 C CA . GLU A 1 86 ? 31.599 11.806 -42.310 1.00 93.62 86 GLU A CA 1
ATOM 631 C C . GLU A 1 86 ? 33.029 12.259 -42.623 1.00 93.62 86 GLU A C 1
ATOM 633 O O . GLU A 1 86 ? 33.270 12.892 -43.645 1.00 93.62 86 GLU A O 1
ATOM 638 N N . ARG A 1 87 ? 34.008 11.849 -41.806 1.00 88.19 87 ARG A N 1
ATOM 639 C CA . ARG A 1 87 ? 35.435 12.126 -42.049 1.00 88.19 87 ARG A CA 1
ATOM 640 C C . ARG A 1 87 ? 36.001 11.486 -43.313 1.00 88.19 87 ARG A C 1
ATOM 642 O O . ARG A 1 87 ? 37.001 11.973 -43.817 1.00 88.19 87 ARG A O 1
ATOM 649 N N . LYS A 1 88 ? 35.430 10.372 -43.775 1.00 79.31 88 LYS A N 1
ATOM 650 C CA . LYS A 1 88 ? 35.850 9.697 -45.015 1.00 79.31 88 LYS A CA 1
ATOM 651 C C . LYS A 1 88 ? 35.192 10.290 -46.261 1.00 79.31 88 LYS A C 1
ATOM 653 O O . LYS A 1 88 ? 35.657 10.015 -47.361 1.00 79.31 88 LYS A O 1
ATOM 658 N N . ALA A 1 89 ? 34.085 11.009 -46.088 1.00 75.75 89 ALA A N 1
ATOM 659 C CA . ALA A 1 89 ? 33.334 11.636 -47.168 1.00 75.75 89 ALA A CA 1
ATOM 660 C C . ALA A 1 89 ? 33.781 13.083 -47.459 1.00 75.75 89 ALA A C 1
ATOM 662 O O . ALA A 1 89 ? 33.417 13.613 -48.507 1.00 75.75 89 ALA A O 1
ATOM 663 N N . ALA A 1 90 ? 34.533 13.699 -46.539 1.00 58.62 90 ALA A N 1
ATOM 664 C CA . ALA A 1 90 ? 35.192 14.999 -46.690 1.00 58.62 90 ALA A CA 1
ATOM 665 C C . ALA A 1 90 ? 36.605 14.847 -47.270 1.00 58.62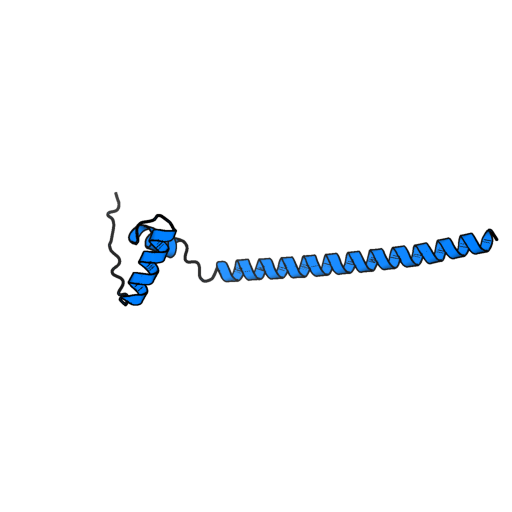 90 ALA A C 1
ATOM 667 O O . ALA A 1 90 ? 37.012 15.749 -48.035 1.00 58.62 90 ALA A O 1
#

Foldseek 3Di:
DDDDDDDDDDDDPVRVVVLCVVCVVVVHDSVVSVVVCVVPDDPPVVVVVVVVVVVVVVVVVVVVVVVVVVVVVVVVVVVVVVVVVVVVVD

Secondary structure (DSSP, 8-state):
-PPPP-------HHHHHHHHHHHHHTT--HHHHHHHHHHH--TTHHHHHHHHHHHHHHHHHHHHHHHHHHHHHHHHHHHHHHHHHHHHH-